Protein AF-A0AB34LC89-F1 (afdb_monomer)

Foldseek 3Di:
DQQVQAPDPPDPVPDDDRRSNVVCCVVVVDPVVNVVVSVVVVVVVVPPDDPPDD

Secondary structure (DSSP, 8-state):
-GGGS-S-TT--SSS-TT-HHHHHHHTTSS-HHHHHHHHHHHHHTT--------

Radius of gyration: 13.53 Å; Cα contacts (8 Å, |Δi|>4): 36; chains: 1; bounding box: 39×32×17 Å

pLDDT: mean 77.45, std 11.04, range [53.16, 90.06]

Mean predicted aligned error: 8.04 Å

Sequence (54 aa):
KYSEEC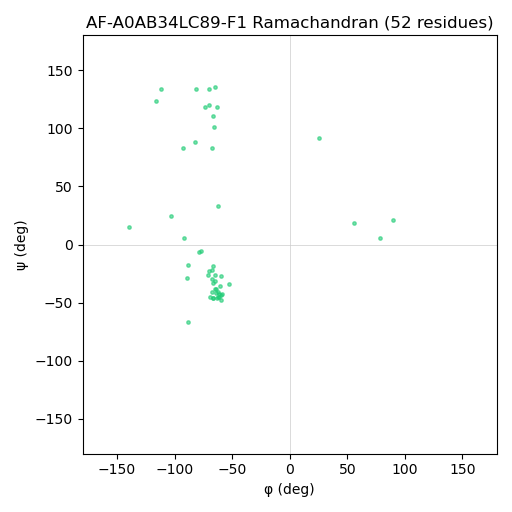RFNNCTHRHEPGCAVIQAVNDGLISESRYKSYLSILDDRMESKYREEF

Solvent-accessible surface area (backbone atoms only — not comparable to full-atom values): 3456 Å² total; per-residue (Å²): 115,50,79,76,60,28,78,47,95,82,66,80,66,76,84,60,90,63,30,34,49,52,50,31,38,75,71,62,78,34,55,66,69,61,53,50,53,52,51,48,53,58,49,50,71,71,50,83,71,71,84,75,86,127

Structure (mmCIF, N/CA/C/O backbone):
data_AF-A0AB34LC89-F1
#
_entry.id   AF-A0AB34LC89-F1
#
loop_
_atom_site.group_PDB
_atom_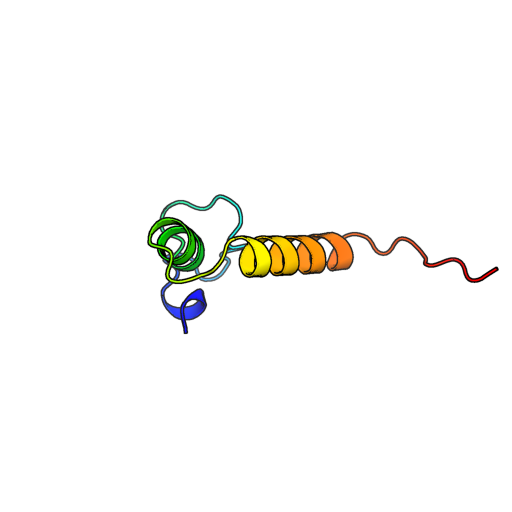site.id
_atom_site.type_symbol
_atom_site.label_atom_id
_atom_site.label_alt_id
_atom_site.label_comp_id
_atom_site.label_asym_id
_atom_site.label_entity_id
_atom_site.label_seq_id
_atom_site.pdbx_PDB_ins_code
_atom_site.Cartn_x
_atom_site.Cartn_y
_atom_site.Cartn_z
_atom_site.occupancy
_atom_site.B_iso_or_equiv
_atom_site.auth_seq_id
_atom_site.auth_comp_id
_atom_site.auth_asym_id
_atom_site.auth_atom_id
_atom_site.pdbx_PDB_model_num
ATOM 1 N N . LYS A 1 1 ? 2.135 -10.037 5.896 1.00 65.88 1 LYS A N 1
ATOM 2 C CA . LYS A 1 1 ? 0.655 -9.979 5.960 1.00 65.88 1 LYS A CA 1
ATOM 3 C C . LYS A 1 1 ? 0.058 -9.558 4.620 1.00 65.88 1 LYS A C 1
ATOM 5 O O . LYS A 1 1 ? -0.045 -10.439 3.795 1.00 65.88 1 LYS A O 1
ATOM 10 N N . TYR A 1 2 ? -0.212 -8.288 4.294 1.00 75.88 2 TYR A N 1
ATOM 11 C CA . TYR A 1 2 ? -0.907 -7.982 3.018 1.00 75.88 2 TYR A CA 1
ATOM 12 C C . TYR A 1 2 ? -0.080 -8.205 1.736 1.00 75.88 2 TYR A C 1
ATOM 14 O O . TYR A 1 2 ? -0.635 -8.493 0.684 1.00 75.88 2 TYR A O 1
ATOM 22 N N . SER A 1 3 ? 1.253 -8.122 1.807 1.00 72.38 3 SER A N 1
ATOM 23 C CA . SER A 1 3 ? 2.115 -8.401 0.643 1.00 72.38 3 SER A CA 1
ATOM 24 C C . SER A 1 3 ? 2.087 -9.870 0.194 1.00 72.38 3 SER A C 1
ATOM 26 O O . SER A 1 3 ? 2.496 -10.151 -0.926 1.00 72.38 3 SER A O 1
ATOM 28 N N . GLU A 1 4 ? 1.646 -10.797 1.048 1.00 76.62 4 GLU A N 1
ATOM 29 C CA . GLU A 1 4 ? 1.610 -12.242 0.756 1.00 76.62 4 GLU A CA 1
ATOM 30 C C . GLU A 1 4 ? 0.300 -12.659 0.074 1.00 76.62 4 GLU A C 1
ATOM 32 O O . GLU A 1 4 ? 0.236 -13.703 -0.561 1.00 76.62 4 GLU A O 1
ATOM 37 N N . GLU A 1 5 ? -0.733 -11.817 0.165 1.00 81.62 5 GLU A N 1
ATOM 38 C CA . GLU A 1 5 ? -2.036 -12.014 -0.483 1.00 81.62 5 GLU A CA 1
ATOM 39 C C . GLU A 1 5 ? -2.104 -11.349 -1.865 1.00 81.62 5 GLU A C 1
ATOM 41 O O . GLU A 1 5 ? -3.154 -11.301 -2.506 1.00 81.62 5 GLU A O 1
ATOM 46 N N . CYS A 1 6 ? -0.986 -10.800 -2.341 1.00 85.25 6 CYS A N 1
ATOM 47 C CA . CYS A 1 6 ? -0.928 -10.200 -3.662 1.00 85.25 6 CYS A CA 1
ATOM 48 C C . CYS A 1 6 ? -1.023 -11.275 -4.740 1.00 85.25 6 CY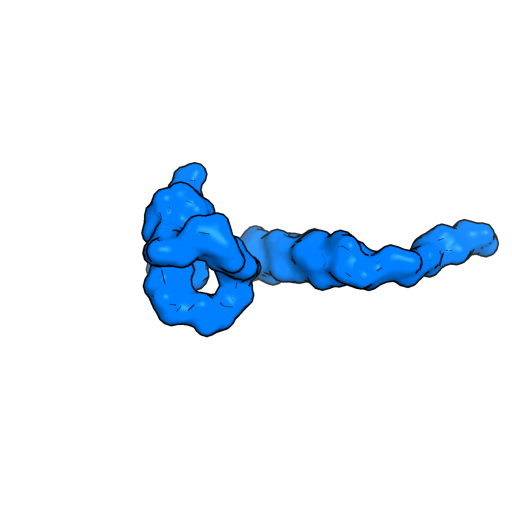S A C 1
ATOM 50 O O . CYS A 1 6 ? -0.328 -12.288 -4.706 1.00 85.25 6 CYS A O 1
ATOM 52 N N . ARG A 1 7 ? -1.867 -11.019 -5.745 1.00 80.75 7 ARG A N 1
ATOM 53 C CA . ARG A 1 7 ? -2.078 -11.942 -6.867 1.00 80.75 7 ARG A CA 1
ATOM 54 C C . ARG A 1 7 ? -0.795 -12.227 -7.659 1.00 80.75 7 ARG A C 1
ATOM 56 O O . ARG A 1 7 ? -0.684 -13.280 -8.281 1.00 80.75 7 ARG A O 1
ATOM 63 N N . PHE A 1 8 ? 0.149 -11.287 -7.649 1.00 79.12 8 PHE A N 1
ATOM 64 C CA . PHE A 1 8 ? 1.418 -11.373 -8.361 1.00 79.12 8 PHE A CA 1
ATOM 65 C C . PHE A 1 8 ? 2.590 -11.487 -7.384 1.00 79.12 8 PHE A C 1
ATOM 67 O O . PHE A 1 8 ? 2.701 -10.706 -6.441 1.00 79.12 8 PHE A O 1
ATOM 74 N N . ASN A 1 9 ? 3.506 -12.420 -7.657 1.00 74.31 9 ASN A N 1
ATOM 75 C CA . ASN A 1 9 ? 4.724 -12.615 -6.859 1.00 74.31 9 ASN A CA 1
ATOM 76 C C . ASN A 1 9 ? 5.742 -11.472 -7.019 1.00 74.31 9 ASN A C 1
ATOM 78 O O . ASN A 1 9 ? 6.586 -11.270 -6.153 1.00 74.31 9 ASN A O 1
ATOM 82 N N . ASN A 1 10 ? 5.671 -10.724 -8.122 1.00 75.69 10 ASN A N 1
ATOM 83 C CA . ASN A 1 10 ? 6.502 -9.554 -8.407 1.00 75.69 10 ASN A CA 1
ATOM 84 C C . ASN A 1 10 ? 5.742 -8.236 -8.195 1.00 75.69 10 ASN A C 1
ATOM 86 O O . ASN A 1 10 ? 6.097 -7.226 -8.802 1.00 75.69 10 ASN A O 1
ATOM 90 N N . CYS A 1 11 ? 4.708 -8.248 -7.348 1.00 81.44 11 CYS A N 1
ATOM 91 C CA . CYS A 1 11 ? 3.904 -7.064 -7.112 1.00 81.44 11 CYS A CA 1
ATOM 92 C C . CYS A 1 11 ? 4.756 -5.949 -6.486 1.00 81.44 11 CYS A C 1
ATOM 94 O O . CYS A 1 11 ? 5.294 -6.073 -5.388 1.00 81.44 11 CYS A O 1
ATOM 96 N N . THR A 1 12 ? 4.855 -4.841 -7.205 1.00 78.56 12 THR A N 1
ATOM 97 C CA . THR A 1 12 ? 5.442 -3.567 -6.776 1.00 78.56 12 THR A CA 1
ATOM 98 C C . THR A 1 12 ? 4.512 -2.765 -5.867 1.00 78.56 12 THR A C 1
ATOM 100 O O . THR A 1 12 ? 4.902 -1.713 -5.366 1.00 78.56 12 THR A O 1
ATOM 103 N N . HIS A 1 13 ? 3.278 -3.243 -5.667 1.00 81.38 13 HIS A N 1
ATOM 104 C CA . HIS A 1 13 ? 2.222 -2.613 -4.867 1.00 81.38 13 HIS A CA 1
ATOM 105 C C . HIS A 1 13 ? 1.884 -1.183 -5.289 1.00 81.38 13 HIS A C 1
ATOM 107 O O . HIS A 1 13 ? 1.303 -0.444 -4.509 1.00 81.38 13 HIS A O 1
ATOM 113 N N . ARG A 1 14 ? 2.253 -0.786 -6.511 1.00 76.25 14 ARG A N 1
ATOM 114 C CA . ARG A 1 14 ? 2.067 0.572 -7.029 1.00 76.25 14 ARG A CA 1
ATOM 115 C C . ARG A 1 14 ? 0.697 0.717 -7.685 1.00 76.25 14 ARG A C 1
ATOM 117 O O . ARG A 1 14 ? -0.136 1.492 -7.230 1.00 76.25 14 ARG A O 1
ATOM 124 N N . HIS A 1 15 ? 0.484 0.016 -8.792 1.00 74.88 15 HIS A N 1
ATOM 125 C CA . HIS A 1 15 ? -0.674 0.219 -9.672 1.00 74.88 15 HIS A CA 1
ATOM 126 C C . HIS A 1 15 ? -1.250 -1.116 -10.185 1.00 74.88 15 HIS A C 1
ATOM 128 O O . HIS A 1 15 ? -2.001 -1.152 -11.156 1.00 74.88 15 HIS A O 1
ATOM 134 N N . GLU A 1 16 ? -0.871 -2.238 -9.571 1.00 78.75 16 GLU A N 1
ATOM 135 C CA . GLU A 1 16 ? -1.205 -3.558 -10.103 1.00 78.75 16 GLU A CA 1
ATOM 136 C C . GLU A 1 16 ? -2.629 -4.004 -9.734 1.00 78.75 16 GLU A C 1
ATOM 138 O O . GLU A 1 16 ? -3.029 -3.921 -8.566 1.00 78.75 16 GLU A O 1
ATOM 143 N N . PRO A 1 17 ? -3.398 -4.527 -10.708 1.00 74.56 17 PRO A N 1
ATOM 144 C CA . PRO A 1 17 ? -4.757 -4.994 -10.470 1.00 74.56 17 PRO A CA 1
ATOM 145 C C . PRO A 1 17 ? -4.744 -6.272 -9.618 1.00 74.56 17 PRO A C 1
ATOM 147 O O . PRO A 1 17 ? -4.185 -7.291 -10.014 1.00 74.56 17 PRO A O 1
ATOM 150 N N . GLY A 1 18 ? -5.375 -6.239 -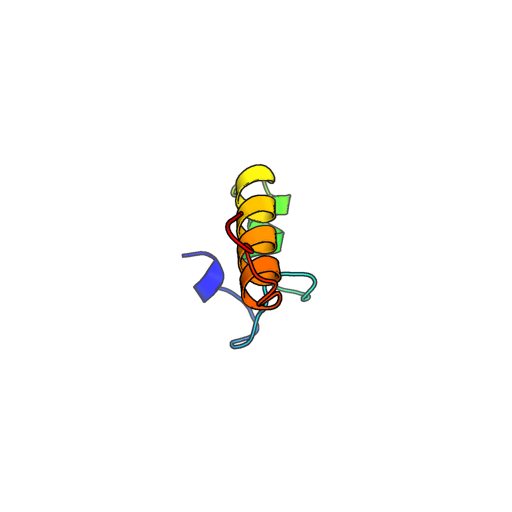8.441 1.00 76.62 18 GLY A N 1
ATOM 151 C CA . GLY A 1 18 ? -5.379 -7.369 -7.498 1.00 76.62 18 GLY A CA 1
ATOM 152 C C . GLY A 1 18 ? -4.218 -7.368 -6.496 1.00 76.62 18 GLY A C 1
ATOM 153 O O . GLY A 1 18 ? -3.879 -8.410 -5.934 1.00 76.62 18 GLY A O 1
ATOM 154 N N . CYS A 1 19 ? -3.595 -6.209 -6.271 1.00 86.88 19 CYS A N 1
ATOM 155 C CA . CYS A 1 19 ? -2.701 -6.002 -5.141 1.00 86.88 19 CYS A CA 1
ATOM 156 C C . CYS A 1 19 ? -3.506 -5.883 -3.834 1.00 86.88 19 CYS A C 1
ATOM 158 O O . CYS A 1 19 ? -4.283 -4.941 -3.649 1.00 86.88 19 CYS A O 1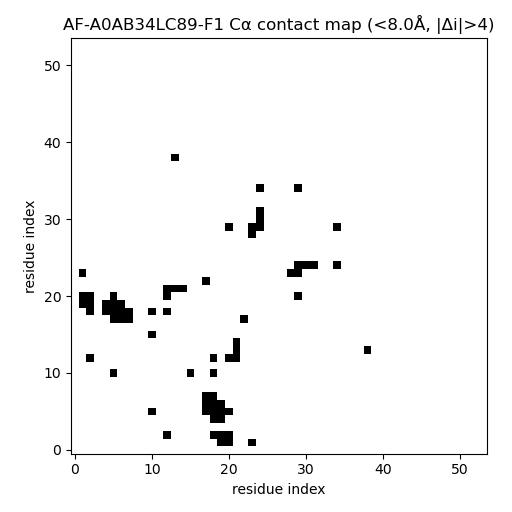
ATOM 160 N N . ALA A 1 20 ? -3.276 -6.808 -2.901 1.00 88.12 20 ALA A N 1
ATOM 161 C CA . ALA A 1 20 ? -3.929 -6.801 -1.595 1.00 88.12 20 ALA A CA 1
ATOM 162 C C . ALA A 1 20 ? -3.539 -5.577 -0.744 1.00 88.12 20 ALA A C 1
ATOM 164 O O . ALA A 1 20 ? -4.339 -5.113 0.064 1.00 88.12 20 ALA A O 1
ATOM 165 N N . VAL A 1 21 ? -2.353 -4.991 -0.959 1.00 85.81 21 VAL A N 1
ATOM 166 C CA . VAL A 1 21 ? -1.942 -3.743 -0.290 1.00 85.81 21 VAL A CA 1
ATOM 167 C C . VAL A 1 21 ? -2.808 -2.570 -0.746 1.00 85.81 21 VAL A C 1
ATOM 169 O O . VAL A 1 21 ? -3.305 -1.834 0.100 1.00 85.81 21 VAL A O 1
ATOM 172 N N . ILE A 1 22 ? -3.046 -2.416 -2.053 1.00 85.12 22 ILE A N 1
ATOM 173 C CA . ILE A 1 22 ? -3.900 -1.341 -2.587 1.00 85.12 22 ILE A CA 1
ATOM 174 C C . ILE A 1 22 ? -5.340 -1.518 -2.099 1.00 85.12 22 ILE A C 1
ATOM 176 O O . ILE A 1 22 ? -5.967 -0.545 -1.683 1.00 85.12 22 ILE A O 1
ATOM 180 N N . GLN A 1 23 ? -5.852 -2.754 -2.085 1.00 88.62 23 GLN A N 1
ATOM 181 C CA . GLN A 1 23 ? -7.177 -3.022 -1.523 1.00 88.62 23 GLN A CA 1
ATOM 182 C C . GLN A 1 23 ? -7.247 -2.665 -0.040 1.00 88.62 23 GLN A C 1
ATOM 184 O O . GLN A 1 23 ? -8.184 -1.993 0.363 1.00 88.62 23 GLN A O 1
ATOM 189 N N . ALA A 1 24 ? -6.245 -3.040 0.754 1.00 89.00 24 ALA A N 1
ATOM 190 C CA . ALA A 1 24 ? -6.196 -2.704 2.171 1.00 89.00 24 ALA A CA 1
ATOM 191 C C . ALA A 1 24 ? -6.069 -1.188 2.419 1.00 89.00 24 ALA A C 1
ATOM 193 O O . ALA A 1 24 ? -6.594 -0.689 3.409 1.00 89.00 24 ALA A O 1
ATOM 194 N N . VAL A 1 25 ? -5.406 -0.437 1.532 1.00 87.75 25 VAL A N 1
ATOM 195 C CA . VAL A 1 25 ? -5.404 1.036 1.577 1.00 87.75 25 VAL A CA 1
ATOM 196 C C . VAL A 1 25 ? -6.798 1.584 1.275 1.00 87.75 25 VAL A C 1
ATOM 198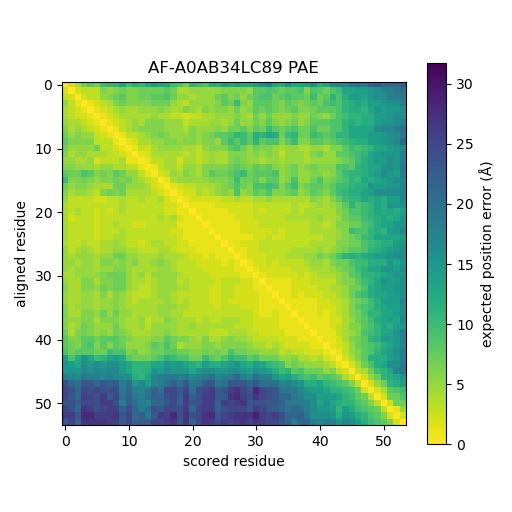 O O . VAL A 1 25 ? -7.290 2.434 2.009 1.00 87.75 25 VAL A O 1
ATOM 201 N N . ASN A 1 26 ? -7.459 1.062 0.239 1.00 86.62 26 ASN A N 1
ATOM 202 C CA . ASN A 1 26 ? -8.798 1.495 -0.160 1.00 86.62 26 ASN A CA 1
ATOM 203 C C . ASN A 1 26 ? -9.878 1.146 0.882 1.00 86.62 26 ASN A C 1
ATOM 205 O O . ASN A 1 26 ? -10.824 1.903 1.066 1.00 86.62 26 ASN A O 1
ATOM 209 N N . ASP A 1 27 ? -9.716 0.024 1.583 1.00 90.06 27 ASP A N 1
ATOM 210 C CA . ASP A 1 27 ? -10.582 -0.422 2.683 1.00 90.06 27 ASP A CA 1
ATOM 211 C C . ASP A 1 27 ? -10.283 0.319 4.005 1.00 90.06 27 ASP A C 1
ATOM 213 O O . ASP A 1 27 ? -10.986 0.164 4.998 1.00 90.06 27 ASP A O 1
ATOM 217 N N . GLY A 1 28 ? -9.226 1.143 4.044 1.00 90.06 28 GLY A N 1
ATOM 218 C CA . GLY A 1 28 ? -8.807 1.889 5.235 1.00 90.06 28 GLY A CA 1
ATOM 219 C C . GLY A 1 28 ? -8.044 1.057 6.277 1.00 90.06 28 GLY A C 1
ATOM 220 O O . GLY A 1 28 ? -7.686 1.572 7.336 1.00 90.06 28 GLY A O 1
ATOM 221 N N . LEU A 1 29 ? -7.734 -0.209 5.980 1.00 89.50 29 LEU A N 1
ATOM 222 C CA . LEU A 1 29 ? -6.896 -1.088 6.808 1.00 89.50 29 LEU A CA 1
ATOM 223 C C . LEU A 1 29 ? -5.433 -0.621 6.851 1.00 89.50 29 LEU A C 1
ATOM 225 O O . LEU A 1 29 ? -4.716 -0.857 7.830 1.00 89.50 29 LEU A O 1
ATOM 229 N N . ILE A 1 30 ? -4.972 0.033 5.783 1.00 87.38 30 ILE A N 1
ATOM 230 C CA . ILE A 1 30 ? -3.666 0.684 5.704 1.00 87.38 30 ILE A CA 1
ATOM 231 C C . ILE A 1 30 ? -3.886 2.181 5.535 1.00 87.38 30 ILE A C 1
ATOM 233 O O . ILE A 1 30 ? -4.495 2.635 4.575 1.00 87.38 30 ILE A O 1
ATOM 237 N N . SER A 1 31 ? -3.317 2.963 6.447 1.00 89.38 31 SER A N 1
ATOM 238 C CA . SER A 1 31 ? -3.318 4.415 6.310 1.00 89.38 31 SER A CA 1
ATOM 239 C C . SER 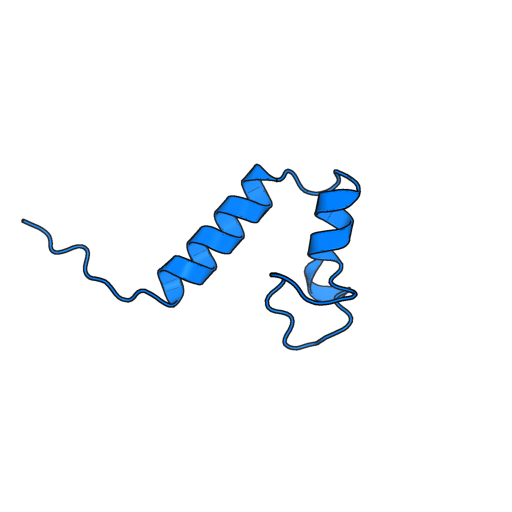A 1 31 ? -2.504 4.845 5.087 1.00 89.38 31 SER A C 1
ATOM 241 O O . SER A 1 31 ? -1.374 4.382 4.894 1.00 89.38 31 SER A O 1
ATOM 243 N N . GLU A 1 32 ? -3.043 5.781 4.306 1.00 86.19 32 GLU A N 1
ATOM 244 C CA . GLU A 1 32 ? -2.382 6.349 3.127 1.00 86.19 32 GLU A CA 1
ATOM 245 C C . GLU A 1 32 ? -0.976 6.870 3.434 1.00 86.19 32 GLU A C 1
ATOM 247 O O . GLU A 1 32 ? -0.078 6.732 2.610 1.00 86.19 32 GLU A O 1
ATOM 252 N N . SER A 1 33 ? -0.744 7.403 4.637 1.00 88.38 33 SER A N 1
ATOM 253 C CA . SER A 1 33 ? 0.584 7.845 5.077 1.00 88.38 33 SER A CA 1
ATOM 254 C C . SER A 1 33 ? 1.600 6.704 5.056 1.00 88.38 33 SER A C 1
ATOM 256 O O . SER A 1 33 ? 2.715 6.876 4.573 1.00 88.38 33 SER A O 1
ATOM 258 N N . ARG A 1 34 ? 1.206 5.507 5.516 1.00 86.81 34 ARG A N 1
ATOM 259 C CA . ARG A 1 34 ? 2.072 4.319 5.506 1.00 86.81 34 ARG A CA 1
ATOM 260 C C . ARG A 1 34 ? 2.351 3.861 4.074 1.00 86.81 34 ARG A C 1
ATOM 262 O O . ARG A 1 34 ? 3.486 3.512 3.760 1.00 86.81 34 ARG A O 1
ATOM 269 N N . TYR A 1 35 ? 1.331 3.888 3.217 1.00 86.56 35 TYR A N 1
ATOM 270 C CA . TYR A 1 35 ? 1.469 3.556 1.800 1.00 86.56 35 TYR A CA 1
ATOM 271 C C . TYR A 1 35 ? 2.398 4.538 1.071 1.00 86.56 35 TYR A C 1
ATOM 273 O O . TYR A 1 35 ? 3.334 4.116 0.398 1.00 86.56 35 TYR A O 1
ATOM 281 N N . LYS A 1 36 ? 2.222 5.846 1.288 1.00 85.19 36 LYS A N 1
ATOM 282 C CA . LYS A 1 36 ? 3.090 6.893 0.735 1.00 85.19 36 LYS A CA 1
ATOM 283 C C . LYS A 1 36 ? 4.533 6.767 1.215 1.00 85.19 36 LYS A C 1
ATOM 285 O O . LYS A 1 36 ? 5.436 6.870 0.394 1.00 85.19 36 LYS A O 1
ATOM 290 N N . SER A 1 37 ? 4.774 6.489 2.499 1.00 86.12 37 SER A N 1
ATOM 291 C CA . SER A 1 37 ? 6.135 6.237 2.995 1.00 86.12 37 SER A CA 1
ATOM 292 C C . SER A 1 37 ? 6.769 5.011 2.339 1.00 86.12 37 SER A C 1
ATOM 294 O O . SER A 1 37 ? 7.937 5.055 1.971 1.00 86.12 37 SER A O 1
ATOM 296 N N . TYR A 1 38 ? 6.008 3.931 2.148 1.00 84.06 38 TYR A N 1
ATOM 297 C CA . TYR A 1 38 ? 6.496 2.745 1.445 1.00 84.06 38 TYR A CA 1
ATOM 298 C C . TYR A 1 38 ? 6.858 3.047 -0.016 1.00 84.06 38 TYR A C 1
ATOM 300 O O . TYR A 1 38 ? 7.934 2.662 -0.472 1.00 84.06 38 TYR A O 1
ATOM 308 N N . LEU A 1 39 ? 5.998 3.784 -0.726 1.00 83.06 39 LEU A N 1
ATOM 309 C CA . LEU A 1 39 ? 6.279 4.247 -2.084 1.00 83.06 39 LEU A CA 1
ATOM 310 C C . LEU A 1 39 ? 7.524 5.125 -2.140 1.00 83.06 39 LEU A C 1
ATOM 312 O O . LEU A 1 39 ? 8.348 4.914 -3.023 1.00 83.06 39 LEU A O 1
ATOM 316 N N . SER A 1 40 ? 7.670 6.047 -1.185 1.00 83.12 40 SER A N 1
ATOM 317 C CA . SER A 1 40 ? 8.837 6.920 -1.069 1.00 83.12 40 SER A CA 1
ATOM 318 C C . SER A 1 40 ? 10.111 6.103 -0.896 1.00 83.12 40 SER A C 1
ATOM 320 O O . SER A 1 40 ? 11.051 6.327 -1.634 1.00 83.12 40 SER A O 1
ATOM 322 N N . ILE A 1 41 ? 10.135 5.109 -0.001 1.00 81.62 41 ILE A N 1
ATOM 323 C CA . ILE A 1 41 ? 11.307 4.239 0.207 1.00 81.62 41 ILE A CA 1
ATOM 324 C C . ILE A 1 41 ? 11.622 3.410 -1.046 1.00 81.62 41 ILE A C 1
ATOM 326 O O . ILE A 1 41 ? 12.786 3.175 -1.357 1.00 81.62 41 ILE A O 1
ATOM 330 N N . LEU A 1 42 ? 10.601 2.926 -1.757 1.00 78.00 42 LEU A N 1
ATOM 331 C CA . LEU A 1 42 ? 10.793 2.212 -3.021 1.00 78.00 42 LEU A CA 1
ATOM 332 C C . LEU A 1 42 ? 11.382 3.108 -4.113 1.00 78.00 42 LEU A C 1
ATOM 334 O O . LEU A 1 42 ? 12.192 2.633 -4.904 1.00 78.00 42 LEU A O 1
ATOM 338 N N . ASP A 1 43 ? 10.953 4.367 -4.163 1.00 75.56 43 ASP A N 1
ATOM 339 C CA . ASP A 1 43 ? 11.456 5.361 -5.108 1.00 75.56 43 ASP A CA 1
ATOM 340 C C . ASP A 1 43 ? 12.901 5.754 -4.781 1.00 75.56 43 ASP A C 1
ATOM 342 O O . ASP A 1 43 ? 13.773 5.689 -5.643 1.00 75.56 43 ASP A O 1
ATOM 346 N N . ASP A 1 44 ? 13.175 6.002 -3.500 1.00 69.25 44 ASP A N 1
ATOM 347 C CA . ASP A 1 44 ? 14.496 6.328 -2.950 1.00 69.25 44 ASP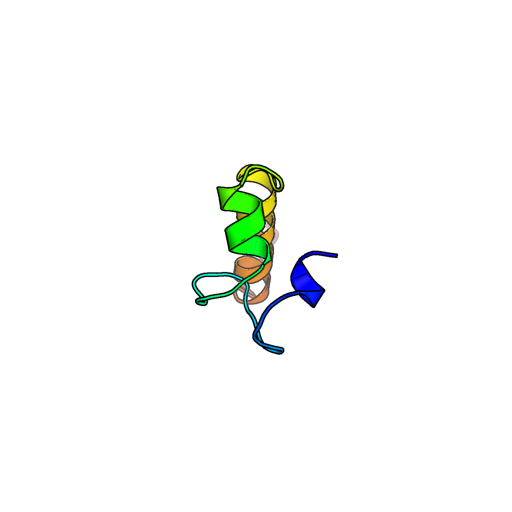 A CA 1
ATOM 348 C C . ASP A 1 44 ? 15.511 5.198 -3.195 1.00 69.25 44 ASP A C 1
ATOM 350 O O . ASP A 1 44 ? 16.669 5.429 -3.521 1.00 69.25 44 ASP A O 1
ATOM 354 N N . ARG A 1 45 ? 15.070 3.933 -3.139 1.00 61.22 45 ARG A N 1
ATOM 355 C CA . ARG A 1 45 ? 15.915 2.775 -3.487 1.00 61.22 45 ARG A CA 1
ATOM 356 C C . ARG A 1 45 ? 16.282 2.700 -4.968 1.00 61.22 45 ARG A C 1
ATOM 358 O O . ARG A 1 45 ? 17.246 2.013 -5.303 1.00 61.22 45 ARG A O 1
ATOM 365 N N . MET A 1 46 ? 15.508 3.335 -5.843 1.00 57.72 46 MET A N 1
ATOM 366 C CA . MET A 1 46 ? 15.813 3.434 -7.270 1.00 57.72 46 MET A CA 1
ATOM 367 C C . MET A 1 46 ? 16.671 4.675 -7.553 1.00 57.72 46 MET A C 1
ATOM 369 O O . MET A 1 46 ? 17.511 4.657 -8.454 1.00 57.72 46 MET A O 1
ATOM 373 N N . GLU A 1 47 ? 16.524 5.718 -6.735 1.00 56.00 47 GLU A N 1
ATOM 374 C CA . GLU A 1 47 ? 17.316 6.935 -6.804 1.00 56.00 47 GLU A CA 1
ATOM 375 C C . GLU A 1 47 ? 18.540 6.862 -5.875 1.00 56.00 47 GLU A C 1
ATOM 377 O O . GLU A 1 47 ? 18.595 7.432 -4.794 1.00 56.00 47 GLU A O 1
ATOM 382 N N . SER A 1 48 ? 19.608 6.226 -6.363 1.00 56.28 48 SER A N 1
ATOM 383 C CA . SER A 1 48 ? 20.980 6.373 -5.843 1.00 56.28 48 SER A CA 1
ATOM 384 C C . SER A 1 48 ? 21.527 7.818 -5.978 1.00 56.28 48 SER A C 1
ATOM 386 O O . SER A 1 48 ? 22.724 8.018 -6.213 1.00 56.28 48 SER A O 1
ATOM 388 N N . LYS A 1 49 ? 20.698 8.863 -5.867 1.00 53.16 49 LYS A N 1
ATOM 389 C CA . LYS A 1 49 ? 21.183 10.242 -5.827 1.00 53.16 49 LYS A CA 1
ATOM 390 C C . LYS A 1 49 ? 21.632 10.579 -4.418 1.00 53.16 49 LYS A C 1
ATOM 392 O O . LYS A 1 49 ? 20.879 11.084 -3.597 1.00 53.16 49 LYS A O 1
ATOM 397 N N . TYR A 1 50 ? 22.908 10.274 -4.192 1.00 57.94 50 TYR A N 1
ATOM 398 C CA . TYR A 1 50 ? 23.869 11.161 -3.548 1.00 57.94 50 TYR A CA 1
ATOM 399 C C . TYR A 1 50 ? 23.236 12.198 -2.620 1.00 57.94 50 TYR A C 1
ATOM 401 O O . TYR A 1 50 ? 22.950 13.330 -3.010 1.00 57.94 50 TYR A O 1
ATOM 409 N N . ARG A 1 51 ? 23.130 11.831 -1.343 1.00 59.41 51 ARG A N 1
ATOM 410 C CA . ARG A 1 51 ? 23.289 12.822 -0.288 1.00 59.41 51 ARG A CA 1
ATOM 411 C C . ARG A 1 51 ? 24.760 13.243 -0.341 1.00 59.41 51 ARG A C 1
ATOM 413 O O . ARG A 1 51 ? 25.604 12.634 0.307 1.00 59.41 51 ARG A O 1
ATOM 420 N N . GLU A 1 52 ? 25.079 14.173 -1.237 1.00 58.69 52 GLU A N 1
ATOM 421 C CA . GLU A 1 52 ? 26.387 14.818 -1.258 1.00 58.69 52 GLU A CA 1
ATOM 422 C C . GLU A 1 52 ? 26.462 15.618 0.043 1.00 58.69 52 GLU A C 1
ATOM 424 O O . GLU A 1 52 ? 25.771 16.622 0.222 1.00 58.69 52 GLU A O 1
ATOM 429 N N . GLU A 1 53 ? 27.179 15.060 1.016 1.00 60.34 53 GLU A N 1
ATO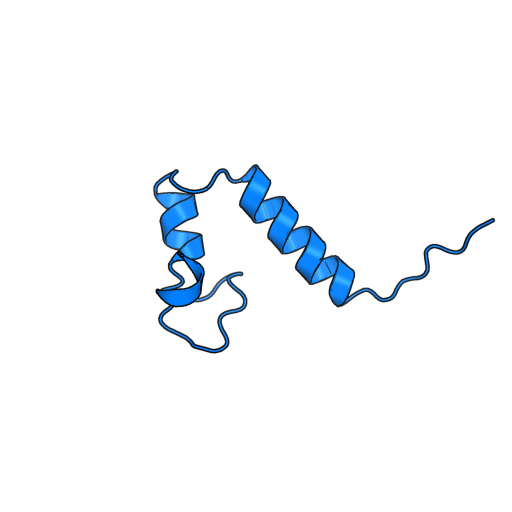M 430 C CA . GLU A 1 53 ? 27.505 15.756 2.249 1.00 60.34 53 GLU A CA 1
ATOM 431 C C . GLU A 1 53 ? 28.454 16.905 1.892 1.00 60.34 53 GLU A C 1
ATOM 433 O O . GLU A 1 53 ? 29.599 16.670 1.503 1.00 60.34 53 GLU A O 1
ATOM 438 N N . PHE A 1 54 ? 27.953 18.133 2.016 1.00 53.47 54 PHE A N 1
ATOM 439 C CA . PHE A 1 54 ? 28.757 19.338 2.199 1.00 53.47 54 PHE A CA 1
ATOM 440 C C . PHE A 1 54 ? 28.438 19.938 3.565 1.00 53.47 54 PHE A C 1
ATOM 442 O O . PHE A 1 54 ? 27.232 20.018 3.903 1.00 53.47 54 PHE A O 1
#

Organism: NCBI:txid1339342

Nearest PDB structures (foldseek):
  4a2i-assembly1_V  TM=9.323E-01  e=5.100E-03  Salmonella enterica subsp. enterica serovar Typhimurium
  2rcn-assembly1_A  TM=9.323E-01  e=6.318E-03  Salmonella enterica subsp. enterica serovar Typhimurium str. LT2
  5no4-assembly1_Z  TM=8.228E-01  e=4.422E-03  Escherichia coli K-12
  1u0l-assembly3_C  TM=8.697E-01  e=2.125E-02  Thermotoga maritima
  2ykr-assembly1_W  TM=7.723E-01  e=3.261E-02  Escherichia coli DH5[alpha]